Protein AF-A0A8R1E5M8-F1 (afdb_monomer_lite)

pLDDT: mean 81.52, std 16.27, range [40.62, 94.38]

Sequence (78 aa):
MRRKLADDVLFKLACKKPKALNKKRRKNLSEDVFGNQLARVHVGKQRTDDIQTRKVKALKKTPLVEATPNNDAVMEDE

Organism: Caenorhabditis japonica (NCBI:txid281687)

Structure (mmCIF, N/CA/C/O backbone):
data_AF-A0A8R1E5M8-F1
#
_entry.id   AF-A0A8R1E5M8-F1
#
loop_
_atom_site.group_PDB
_atom_site.id
_atom_site.type_symbol
_atom_site.label_atom_id
_atom_site.label_alt_id
_atom_site.label_comp_id
_atom_site.label_asym_id
_atom_site.label_entity_id
_atom_site.label_seq_id
_atom_site.pdbx_PDB_ins_code
_atom_site.Cartn_x
_atom_site.Cartn_y
_atom_site.Cartn_z
_atom_site.occupancy
_atom_site.B_iso_or_equiv
_atom_site.auth_seq_id
_atom_site.auth_comp_id
_atom_site.auth_asym_id
_atom_site.auth_atom_id
_atom_site.pdbx_PDB_model_num
ATOM 1 N N . MET A 1 1 ? 2.254 -17.730 -50.919 1.00 76.50 1 MET A N 1
ATOM 2 C CA . MET A 1 1 ? 3.103 -16.686 -50.293 1.00 76.50 1 MET A CA 1
ATOM 3 C C . MET A 1 1 ? 4.019 -17.348 -49.267 1.00 76.50 1 MET A C 1
ATOM 5 O O . MET A 1 1 ? 3.505 -18.047 -48.405 1.00 76.50 1 MET A O 1
ATOM 9 N N . ARG A 1 2 ? 5.351 -17.214 -49.363 1.00 86.31 2 ARG A N 1
ATOM 10 C CA . ARG A 1 2 ? 6.274 -17.840 -48.392 1.00 86.31 2 ARG A CA 1
ATOM 11 C C . ARG A 1 2 ? 6.368 -16.975 -47.134 1.00 86.31 2 ARG A C 1
ATOM 13 O O . ARG A 1 2 ? 6.704 -15.802 -47.242 1.00 86.31 2 ARG A O 1
ATOM 20 N N . ARG A 1 3 ? 6.107 -17.551 -45.959 1.00 82.81 3 ARG A N 1
ATOM 21 C CA . ARG A 1 3 ? 6.319 -16.901 -44.657 1.00 82.81 3 ARG A CA 1
ATOM 22 C C . ARG A 1 3 ? 7.465 -17.597 -43.932 1.00 82.81 3 ARG A C 1
ATOM 24 O O . ARG A 1 3 ? 7.515 -18.823 -43.893 1.00 82.81 3 ARG A O 1
ATOM 31 N N . LYS A 1 4 ? 8.397 -16.813 -43.397 1.00 84.31 4 LYS A N 1
ATOM 32 C CA . LYS A 1 4 ? 9.495 -17.281 -42.547 1.00 84.31 4 LYS A CA 1
ATOM 33 C C . LYS A 1 4 ? 9.277 -16.664 -41.175 1.00 84.31 4 LYS A C 1
ATOM 35 O O . LYS A 1 4 ? 9.559 -15.487 -40.983 1.00 84.31 4 LYS A O 1
ATOM 40 N N . LEU A 1 5 ? 8.674 -17.434 -40.279 1.00 86.69 5 LEU A N 1
ATOM 41 C CA . LEU A 1 5 ? 8.504 -17.031 -38.888 1.00 86.69 5 LEU A CA 1
ATOM 42 C C . LEU A 1 5 ? 9.735 -17.468 -38.096 1.00 86.69 5 LEU A C 1
ATOM 44 O O . LEU A 1 5 ? 10.383 -18.457 -38.445 1.00 86.69 5 LEU A O 1
ATOM 48 N N . ALA A 1 6 ? 10.072 -16.686 -37.076 1.00 87.88 6 ALA A N 1
ATOM 49 C CA . ALA A 1 6 ? 11.129 -17.034 -36.142 1.00 87.88 6 ALA A CA 1
ATOM 50 C C . ALA A 1 6 ? 10.690 -18.201 -35.250 1.00 87.88 6 ALA A C 1
ATOM 52 O O . ALA A 1 6 ? 9.497 -18.407 -35.034 1.00 87.88 6 ALA A O 1
ATOM 53 N N . ASP A 1 7 ? 11.671 -18.920 -34.711 1.00 93.12 7 ASP A N 1
ATOM 54 C CA . ASP A 1 7 ? 11.442 -19.882 -33.638 1.00 93.12 7 ASP A CA 1
ATOM 55 C C . ASP A 1 7 ? 10.967 -19.177 -32.351 1.00 93.12 7 ASP A C 1
ATOM 57 O O . ASP A 1 7 ? 11.323 -18.022 -32.078 1.00 93.12 7 ASP A O 1
ATOM 61 N N . ASP A 1 8 ? 10.186 -19.884 -31.537 1.00 90.06 8 ASP A N 1
A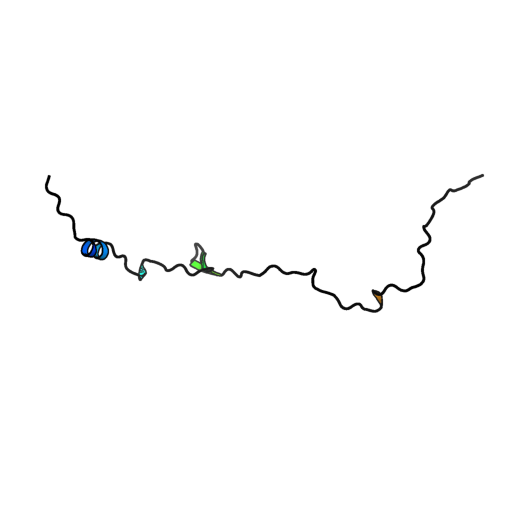TOM 62 C CA . ASP A 1 8 ? 9.533 -19.344 -30.341 1.00 90.06 8 ASP A CA 1
ATOM 63 C C . ASP A 1 8 ? 10.540 -18.827 -29.309 1.00 90.06 8 ASP A C 1
ATOM 65 O O . ASP A 1 8 ? 10.282 -17.847 -28.599 1.00 90.06 8 ASP A O 1
ATOM 69 N N . VAL A 1 9 ? 11.700 -19.479 -29.204 1.00 93.25 9 VAL A N 1
ATOM 70 C CA . VAL A 1 9 ? 12.764 -19.076 -28.278 1.00 93.25 9 VAL A CA 1
ATOM 71 C C . VAL A 1 9 ? 13.391 -17.758 -28.731 1.00 93.25 9 VAL A C 1
ATOM 73 O O . VAL A 1 9 ? 13.553 -16.841 -27.921 1.00 93.25 9 VAL A O 1
ATOM 76 N N . LEU A 1 10 ? 13.681 -17.628 -30.030 1.00 93.88 10 LEU A N 1
ATOM 77 C CA . LEU A 1 10 ? 14.269 -16.423 -30.618 1.00 93.88 10 LEU A CA 1
ATOM 78 C C . LEU A 1 10 ? 13.329 -15.219 -30.476 1.00 93.88 10 LEU A C 1
ATOM 80 O O . LEU A 1 10 ? 13.767 -14.133 -30.092 1.00 93.88 10 LEU A O 1
ATOM 84 N N . PHE A 1 11 ? 12.032 -15.422 -30.711 1.00 93.44 11 PHE A N 1
ATOM 85 C CA . PHE A 1 11 ? 11.030 -14.370 -30.564 1.00 93.44 11 PHE A CA 1
ATOM 86 C C . PHE A 1 11 ? 10.921 -13.870 -29.111 1.00 93.44 11 PHE A C 1
ATOM 88 O O . PHE A 1 11 ? 10.945 -12.664 -28.857 1.00 93.44 11 PHE A O 1
ATOM 95 N N . LYS A 1 12 ? 10.899 -14.780 -28.125 1.00 92.38 12 LYS A N 1
ATOM 96 C CA . LYS A 1 12 ? 10.859 -14.426 -26.690 1.00 92.38 12 LYS A CA 1
ATOM 97 C C . LYS A 1 12 ? 12.101 -13.664 -26.232 1.00 92.38 12 LYS A C 1
ATOM 99 O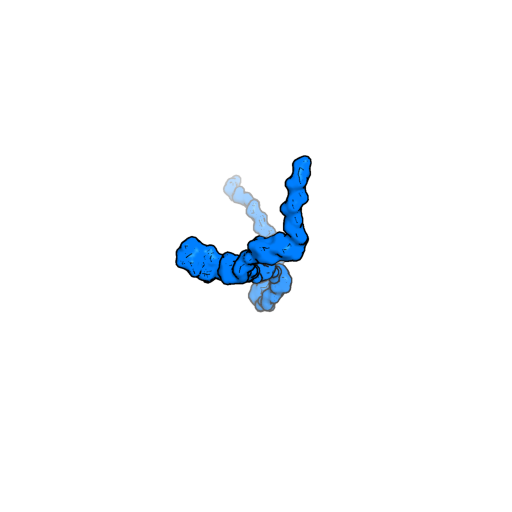 O . LYS A 1 12 ? 11.989 -12.753 -25.411 1.00 92.38 12 LYS A O 1
ATOM 104 N N . LEU A 1 13 ? 13.276 -14.038 -26.739 1.00 92.19 13 LEU A N 1
ATOM 105 C CA . LEU A 1 13 ? 14.531 -13.351 -26.430 1.00 92.19 13 LEU A CA 1
ATOM 106 C C . LEU A 1 13 ? 14.544 -11.932 -26.999 1.00 92.19 13 LEU A C 1
ATOM 108 O O . LEU A 1 13 ? 14.855 -10.997 -26.264 1.00 92.19 13 LEU A O 1
ATOM 112 N N . ALA A 1 14 ? 14.147 -11.766 -28.262 1.00 92.31 14 ALA A N 1
ATOM 113 C CA . ALA A 1 14 ? 14.086 -10.461 -28.914 1.00 92.31 14 ALA A CA 1
ATOM 114 C C . ALA A 1 14 ? 13.095 -9.504 -28.222 1.00 92.31 14 ALA A C 1
ATOM 116 O O . ALA A 1 14 ? 13.368 -8.314 -28.089 1.00 92.31 14 ALA A O 1
ATOM 117 N N . CYS A 1 15 ? 11.969 -10.017 -27.715 1.00 91.88 15 CYS A N 1
ATOM 118 C CA . CYS A 1 15 ? 10.956 -9.214 -27.020 1.00 91.88 15 CYS A CA 1
ATOM 119 C C . CYS A 1 15 ? 11.220 -9.011 -25.513 1.00 91.88 15 CYS A C 1
ATOM 121 O O . CYS A 1 15 ? 10.375 -8.455 -24.800 1.00 91.88 15 CYS A O 1
ATOM 123 N N . LYS A 1 16 ? 12.367 -9.453 -24.985 1.00 91.62 16 LYS A N 1
ATOM 124 C CA . LYS A 1 16 ? 12.670 -9.366 -23.552 1.00 91.62 16 LYS A CA 1
ATOM 125 C C . LYS A 1 16 ? 13.012 -7.933 -23.139 1.00 91.62 16 LYS A C 1
ATOM 127 O O . LYS A 1 16 ? 14.043 -7.385 -23.514 1.00 91.62 16 LYS A O 1
ATOM 132 N N . LYS A 1 17 ? 12.186 -7.345 -22.271 1.00 89.38 17 LYS A N 1
ATOM 133 C CA . LYS A 1 17 ? 12.442 -6.016 -21.691 1.00 89.38 17 LYS A CA 1
ATOM 134 C C . LYS A 1 17 ? 13.460 -6.084 -20.539 1.00 89.38 17 LYS A C 1
ATOM 136 O O . LYS A 1 17 ? 13.404 -7.025 -19.736 1.00 89.38 17 LYS A O 1
ATOM 141 N N . PRO A 1 18 ? 14.360 -5.091 -20.403 1.00 90.81 18 PRO A N 1
ATOM 142 C CA . PRO A 1 18 ? 15.320 -5.045 -19.306 1.00 90.81 18 PRO A CA 1
ATOM 143 C C . PRO A 1 18 ? 14.609 -4.889 -17.957 1.00 90.81 18 PRO A C 1
ATOM 145 O O . PRO A 1 18 ? 13.607 -4.184 -17.830 1.00 90.81 18 PRO A O 1
ATOM 148 N N . LYS A 1 19 ? 15.150 -5.531 -16.914 1.00 86.19 19 LYS A N 1
ATOM 149 C CA . LYS A 1 19 ? 14.546 -5.529 -15.568 1.00 86.19 19 LYS A CA 1
ATOM 150 C C . LYS A 1 19 ? 14.498 -4.134 -14.933 1.00 86.19 19 LYS A C 1
ATOM 152 O O . LYS A 1 19 ? 13.610 -3.894 -14.128 1.00 86.19 19 LYS A O 1
ATOM 157 N N . ALA A 1 20 ? 15.412 -3.237 -15.308 1.00 86.62 20 ALA A N 1
ATOM 158 C CA . ALA A 1 20 ? 15.446 -1.858 -14.819 1.00 86.62 20 ALA A CA 1
ATOM 159 C C . ALA A 1 20 ? 14.245 -1.024 -15.297 1.00 86.62 20 ALA A C 1
ATOM 161 O O . ALA A 1 20 ? 13.753 -0.182 -14.556 1.00 86.62 20 ALA A O 1
ATOM 162 N N . LEU A 1 21 ? 13.737 -1.295 -16.506 1.00 86.12 21 LEU A N 1
ATOM 163 C CA . LEU A 1 21 ? 12.582 -0.588 -17.065 1.00 86.12 21 LEU A CA 1
ATOM 164 C C . LEU A 1 21 ? 11.265 -1.050 -16.424 1.00 86.12 21 LEU A C 1
ATOM 166 O O . LEU A 1 21 ? 10.318 -0.282 -16.277 1.00 86.12 21 LEU A O 1
ATOM 170 N N . ASN A 1 22 ? 11.207 -2.316 -16.012 1.00 82.94 22 ASN A N 1
ATOM 171 C CA . ASN A 1 22 ? 10.030 -2.898 -15.381 1.00 82.94 22 ASN A CA 1
ATOM 172 C C . ASN A 1 22 ? 10.080 -2.688 -13.864 1.00 82.94 22 ASN A C 1
ATOM 174 O O . ASN A 1 22 ? 10.564 -3.544 -13.118 1.00 82.94 22 ASN A O 1
ATOM 178 N N . LYS A 1 23 ? 9.535 -1.563 -13.394 1.00 80.88 23 LYS A N 1
ATOM 179 C CA . LYS A 1 23 ? 9.396 -1.300 -11.960 1.00 80.88 23 LYS A CA 1
ATOM 180 C C . LYS A 1 23 ? 8.554 -2.390 -11.292 1.00 80.88 23 LYS A C 1
ATOM 182 O O . LYS A 1 23 ? 7.357 -2.525 -11.553 1.00 80.88 23 LYS A O 1
ATOM 187 N N . LYS A 1 24 ? 9.172 -3.173 -10.404 1.00 81.62 24 LYS A N 1
ATOM 188 C CA . LYS A 1 24 ? 8.458 -4.174 -9.603 1.00 81.62 24 LYS A CA 1
ATOM 189 C C . LYS A 1 24 ? 7.528 -3.458 -8.627 1.00 81.62 24 LYS A C 1
ATOM 191 O O . LYS A 1 24 ? 7.993 -2.741 -7.744 1.00 81.62 24 LYS A O 1
ATOM 196 N N . ARG A 1 25 ? 6.217 -3.672 -8.761 1.00 82.50 25 ARG A N 1
ATOM 197 C CA . ARG A 1 25 ? 5.244 -3.168 -7.784 1.00 82.50 25 ARG A CA 1
ATOM 198 C C . ARG A 1 25 ? 5.415 -3.924 -6.466 1.00 82.50 25 ARG A C 1
ATOM 200 O O . ARG A 1 25 ? 5.380 -5.153 -6.448 1.00 82.50 25 ARG A O 1
ATOM 207 N N . ARG A 1 26 ? 5.595 -3.191 -5.366 1.00 85.75 26 ARG A N 1
ATOM 208 C CA . ARG A 1 26 ? 5.587 -3.737 -4.001 1.00 85.75 26 ARG A CA 1
ATOM 209 C C . ARG A 1 26 ? 4.183 -3.543 -3.423 1.00 85.75 26 ARG A C 1
ATOM 211 O O . ARG A 1 26 ? 3.615 -2.462 -3.546 1.00 85.75 26 ARG A O 1
ATOM 218 N N . LYS A 1 27 ? 3.591 -4.589 -2.836 1.00 85.69 27 LYS A N 1
ATOM 219 C CA . LYS A 1 27 ? 2.233 -4.521 -2.264 1.00 85.69 27 LYS A CA 1
ATOM 220 C C . LYS A 1 27 ? 2.192 -3.469 -1.148 1.00 85.69 27 LYS A C 1
ATOM 222 O O . LYS A 1 27 ? 3.115 -3.406 -0.344 1.00 85.69 27 LYS A O 1
ATOM 227 N N . ASN A 1 28 ? 1.114 -2.686 -1.096 1.00 87.62 28 ASN A N 1
ATOM 228 C CA . ASN A 1 28 ? 0.874 -1.621 -0.109 1.00 87.62 28 ASN A CA 1
ATOM 229 C C . ASN A 1 28 ? 1.849 -0.428 -0.147 1.00 87.62 28 ASN A C 1
ATOM 231 O O . ASN A 1 28 ? 1.773 0.402 0.753 1.00 87.62 28 ASN A O 1
ATOM 235 N N . LEU A 1 29 ? 2.716 -0.324 -1.162 1.00 90.62 29 LEU A N 1
ATOM 236 C CA . LEU A 1 29 ? 3.583 0.833 -1.396 1.00 90.62 29 LEU A CA 1
ATOM 237 C C . LEU A 1 29 ? 3.178 1.498 -2.718 1.00 90.62 29 LEU A C 1
ATOM 239 O O . LEU A 1 29 ? 3.206 0.854 -3.769 1.00 90.62 29 LEU A O 1
ATOM 243 N N . SER A 1 30 ? 2.789 2.766 -2.660 1.00 89.06 30 SER A N 1
ATOM 244 C CA . SER A 1 30 ? 2.465 3.598 -3.821 1.00 89.06 30 SER A CA 1
ATOM 245 C C . SER A 1 30 ? 3.381 4.813 -3.880 1.00 89.06 30 SER A C 1
ATOM 247 O O . SER A 1 30 ? 3.961 5.209 -2.874 1.00 89.06 30 SER A O 1
ATOM 249 N N . GLU A 1 31 ? 3.504 5.404 -5.061 1.00 91.06 31 GLU A N 1
ATOM 250 C CA . GLU A 1 31 ? 4.226 6.657 -5.264 1.00 91.06 31 GLU A CA 1
ATOM 251 C C . GLU A 1 31 ? 3.254 7.729 -5.734 1.00 91.06 31 GLU A C 1
ATOM 253 O O . GLU A 1 31 ? 2.377 7.451 -6.555 1.00 91.06 31 GLU A O 1
ATOM 258 N N . ASP A 1 32 ? 3.405 8.924 -5.179 1.00 91.19 32 ASP A N 1
ATOM 259 C CA . ASP A 1 32 ? 2.674 10.121 -5.580 1.00 91.19 32 ASP A CA 1
ATOM 260 C C . ASP A 1 32 ? 3.286 10.747 -6.851 1.00 91.19 32 ASP A C 1
ATOM 262 O O . ASP A 1 32 ? 4.418 10.436 -7.225 1.00 91.19 32 ASP A O 1
ATOM 266 N N . VAL A 1 33 ? 2.564 11.665 -7.500 1.00 91.06 33 VAL A N 1
ATOM 267 C CA . VAL A 1 33 ? 3.003 12.397 -8.705 1.00 91.06 33 VAL A CA 1
ATOM 268 C C . VAL A 1 33 ? 4.313 13.157 -8.455 1.00 91.06 33 VAL A C 1
ATOM 270 O O . VAL A 1 33 ? 5.133 13.295 -9.359 1.00 91.06 33 VAL A O 1
ATOM 273 N N . PHE A 1 34 ? 4.548 13.579 -7.210 1.00 92.88 34 PHE A N 1
ATOM 274 C CA . PHE A 1 34 ? 5.772 14.254 -6.772 1.00 92.88 34 PHE A CA 1
ATOM 275 C C . PHE A 1 34 ? 6.904 13.301 -6.346 1.00 92.88 34 PHE A C 1
ATOM 277 O O . PHE A 1 34 ? 7.944 13.755 -5.879 1.00 92.88 34 PHE A O 1
ATOM 284 N N . GLY A 1 35 ? 6.725 11.982 -6.474 1.00 87.50 35 GLY A N 1
ATOM 285 C CA . GLY A 1 35 ? 7.739 10.983 -6.116 1.00 87.50 35 GLY A CA 1
ATOM 286 C C . GLY A 1 35 ? 7.779 10.595 -4.631 1.00 87.50 35 GLY A C 1
ATOM 287 O O . GLY A 1 35 ? 8.646 9.818 -4.230 1.00 87.50 35 GLY A O 1
ATOM 288 N N . ASN A 1 36 ? 6.837 11.073 -3.813 1.00 92.31 36 ASN A N 1
ATOM 289 C CA . ASN A 1 36 ? 6.719 10.670 -2.410 1.00 92.31 36 ASN A CA 1
ATOM 290 C C . ASN A 1 36 ? 6.268 9.207 -2.293 1.00 92.31 36 ASN A C 1
ATOM 292 O O . ASN A 1 36 ? 5.317 8.790 -2.956 1.00 92.31 36 ASN A O 1
ATOM 296 N N . GLN A 1 37 ? 6.913 8.432 -1.419 1.00 91.06 37 GLN A N 1
ATOM 297 C CA . GLN A 1 37 ? 6.541 7.041 -1.150 1.00 91.06 37 GLN A CA 1
ATOM 298 C C . GLN A 1 37 ? 5.489 6.967 -0.038 1.00 91.06 37 GLN A C 1
ATOM 300 O O . GLN A 1 37 ? 5.736 7.377 1.093 1.00 91.06 37 GLN A O 1
ATOM 305 N N . LEU A 1 38 ? 4.325 6.401 -0.352 1.00 90.88 38 LEU A N 1
ATOM 306 C CA . LEU A 1 38 ? 3.205 6.222 0.569 1.00 90.88 38 LEU A CA 1
ATOM 307 C C . LEU A 1 38 ? 3.013 4.737 0.880 1.00 90.88 38 LEU A C 1
ATOM 309 O O . LEU A 1 38 ? 2.902 3.912 -0.030 1.00 90.88 38 LEU A O 1
ATOM 313 N N . ALA A 1 39 ? 2.931 4.396 2.165 1.00 91.62 39 ALA A N 1
ATOM 314 C CA . ALA A 1 39 ? 2.675 3.035 2.625 1.00 91.62 39 ALA A CA 1
ATOM 315 C C . ALA A 1 39 ? 1.297 2.932 3.292 1.00 91.62 39 ALA A C 1
ATOM 317 O O . ALA A 1 39 ? 0.934 3.761 4.123 1.00 91.62 39 ALA A O 1
ATOM 318 N N . ARG A 1 40 ? 0.523 1.895 2.947 1.00 92.12 40 ARG A N 1
ATOM 319 C CA . ARG A 1 40 ? -0.792 1.638 3.557 1.00 92.12 40 ARG A CA 1
ATOM 320 C C . ARG A 1 40 ? -0.655 0.729 4.777 1.00 92.12 40 ARG A C 1
ATOM 322 O O . ARG A 1 40 ? -0.240 -0.422 4.639 1.00 92.12 40 ARG A O 1
ATOM 329 N N . VAL A 1 41 ? -1.070 1.226 5.941 1.00 93.56 41 VAL A N 1
ATOM 330 C CA . VAL A 1 41 ? -1.244 0.429 7.163 1.00 93.56 41 VAL A CA 1
ATOM 331 C C . VAL A 1 41 ? -2.672 -0.112 7.187 1.00 93.56 41 VAL A C 1
ATOM 333 O O . VAL A 1 41 ? -3.629 0.658 7.154 1.00 93.56 41 VAL A O 1
ATOM 336 N N . HIS A 1 42 ? -2.827 -1.437 7.220 1.00 93.06 42 HIS A N 1
ATOM 337 C CA . HIS A 1 42 ? -4.137 -2.083 7.330 1.00 93.06 42 HIS A CA 1
ATOM 338 C C . HIS A 1 42 ? -4.380 -2.473 8.783 1.00 93.06 42 HIS A C 1
ATOM 340 O O . HIS A 1 42 ? -3.741 -3.393 9.290 1.00 93.06 42 HIS A O 1
ATOM 346 N N . VAL A 1 43 ? -5.288 -1.765 9.448 1.00 94.19 43 VAL A N 1
ATOM 347 C CA . VAL A 1 43 ? -5.716 -2.086 10.815 1.00 94.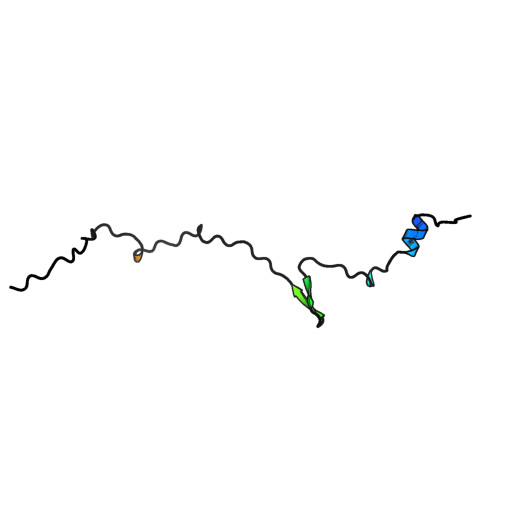19 43 VAL A CA 1
ATOM 348 C C . VAL A 1 43 ? -6.871 -3.089 10.747 1.00 94.19 43 VAL A C 1
ATOM 350 O O . VAL A 1 43 ? -7.745 -2.983 9.887 1.00 94.19 43 VAL A O 1
ATOM 353 N N . GLY A 1 44 ? -6.856 -4.093 11.625 1.00 94.38 44 GLY A N 1
ATOM 354 C CA . GLY A 1 44 ? -7.939 -5.073 11.729 1.00 94.38 44 GLY A CA 1
ATOM 355 C C . GLY A 1 44 ? -9.226 -4.472 12.306 1.00 94.38 44 GLY A C 1
ATOM 356 O O . GLY A 1 44 ? -9.225 -3.382 12.874 1.00 94.38 44 GLY A O 1
ATOM 357 N N . LYS A 1 45 ? -10.341 -5.205 12.198 1.00 93.81 45 LYS A N 1
ATOM 358 C CA . LYS A 1 45 ? -11.604 -4.808 12.837 1.00 93.81 45 LYS A CA 1
ATOM 359 C C . LYS A 1 45 ? -11.460 -4.884 14.362 1.00 93.81 45 LYS A C 1
ATOM 361 O O . LYS A 1 45 ? -11.236 -5.968 14.896 1.00 93.81 45 LYS A O 1
ATOM 366 N N . GLN A 1 46 ? -11.635 -3.761 15.056 1.00 92.88 46 GLN A N 1
ATOM 367 C CA . GLN A 1 46 ? -11.658 -3.716 16.519 1.00 92.88 46 GLN A CA 1
ATOM 368 C C . GLN A 1 46 ? -13.025 -4.189 17.033 1.00 92.88 46 GLN A C 1
ATOM 370 O O . GLN A 1 46 ? -14.057 -3.655 16.631 1.00 92.88 46 GLN A O 1
ATOM 375 N N . ARG A 1 47 ? -13.038 -5.211 17.897 1.00 91.44 47 ARG A N 1
ATOM 376 C CA . ARG A 1 47 ? -14.243 -5.666 18.606 1.00 91.44 47 ARG A CA 1
ATOM 377 C C . ARG A 1 47 ? -14.234 -5.073 20.010 1.00 91.44 47 ARG A C 1
ATOM 379 O O . ARG A 1 47 ? -13.414 -5.460 20.834 1.00 91.44 47 ARG A O 1
ATOM 386 N N . THR A 1 48 ? -15.100 -4.097 20.253 1.00 91.75 48 THR A N 1
ATOM 387 C CA . THR A 1 48 ? -15.252 -3.439 21.562 1.00 91.75 48 THR A CA 1
ATOM 388 C C . THR A 1 48 ? -16.270 -4.133 22.452 1.00 91.75 48 THR A C 1
ATOM 390 O O . THR A 1 48 ? -16.208 -3.994 23.667 1.00 91.75 48 THR A O 1
ATOM 393 N N . ASP A 1 49 ? -17.168 -4.908 21.853 1.00 91.31 49 ASP A N 1
ATOM 394 C CA . ASP A 1 49 ? -18.285 -5.548 22.552 1.00 91.31 49 ASP A CA 1
ATOM 395 C C . ASP A 1 49 ? -17.811 -6.673 23.484 1.00 91.31 49 ASP A C 1
ATOM 397 O O . ASP A 1 49 ? -18.409 -6.925 24.527 1.00 91.31 49 ASP A O 1
ATOM 401 N N . ASP A 1 50 ? -16.677 -7.292 23.150 1.00 92.00 50 ASP A N 1
ATOM 402 C CA . ASP A 1 50 ? -16.030 -8.323 23.965 1.00 92.00 50 ASP A CA 1
ATOM 403 C C . ASP A 1 50 ? -15.333 -7.731 25.212 1.00 92.00 50 ASP A C 1
ATOM 405 O O . ASP A 1 50 ? -14.934 -8.461 26.124 1.00 92.00 50 ASP A O 1
ATOM 409 N N . ILE A 1 51 ? -15.154 -6.406 25.274 1.00 92.31 51 ILE A N 1
ATOM 410 C CA . ILE A 1 51 ? -14.388 -5.749 26.335 1.00 92.31 51 ILE A CA 1
ATOM 411 C C . ILE A 1 51 ? -15.280 -5.541 27.560 1.00 92.31 51 ILE A C 1
ATOM 413 O O . ILE A 1 51 ? -16.044 -4.581 27.658 1.00 92.31 51 ILE A O 1
ATOM 417 N N . GLN A 1 52 ? -15.131 -6.412 28.557 1.00 90.50 52 GLN A N 1
ATOM 418 C CA . GLN A 1 52 ? -15.731 -6.196 29.872 1.00 90.50 52 GLN A CA 1
ATOM 419 C C . GLN A 1 52 ? -14.900 -5.204 30.687 1.00 90.50 52 GLN A C 1
ATOM 421 O O . GLN A 1 52 ? -13.738 -5.447 31.016 1.00 90.50 52 GLN A O 1
ATOM 426 N N . THR A 1 53 ? -15.509 -4.080 31.057 1.00 91.94 53 THR A N 1
ATOM 427 C CA . THR A 1 53 ? -14.873 -3.088 31.926 1.00 91.94 53 THR A CA 1
ATOM 428 C C . THR A 1 53 ? -14.924 -3.516 33.393 1.00 91.94 53 THR A C 1
ATOM 430 O O . THR A 1 53 ? -15.792 -4.276 33.836 1.00 91.94 53 THR A O 1
ATOM 433 N N . ARG A 1 54 ? -13.977 -3.014 34.195 1.00 92.19 54 ARG A N 1
ATOM 434 C CA . ARG A 1 54 ? -13.967 -3.253 35.642 1.00 92.19 54 ARG A CA 1
ATOM 435 C C . ARG A 1 54 ? -15.235 -2.663 36.269 1.00 92.19 54 ARG A C 1
ATOM 437 O O . ARG A 1 54 ? -15.433 -1.451 36.260 1.00 92.19 54 ARG A O 1
ATOM 444 N N . LYS A 1 55 ? -16.046 -3.509 36.907 1.00 89.50 55 LYS A N 1
ATOM 445 C CA . LYS A 1 55 ? -17.249 -3.082 37.638 1.00 89.50 55 LYS A CA 1
ATOM 446 C C . LYS A 1 55 ? -16.880 -2.467 38.988 1.00 89.50 55 LYS A C 1
ATOM 448 O O . LYS A 1 55 ? -16.780 -3.165 40.001 1.00 89.50 55 LYS A O 1
ATOM 453 N N . VAL A 1 56 ? -16.655 -1.156 38.998 1.00 93.94 56 VAL A N 1
ATOM 454 C CA . VAL A 1 56 ? -16.411 -0.386 40.228 1.00 93.94 56 VAL A CA 1
ATOM 455 C C . VAL A 1 56 ? -17.662 -0.324 41.110 1.00 93.94 56 VAL A C 1
ATOM 457 O O . VAL A 1 56 ? -18.775 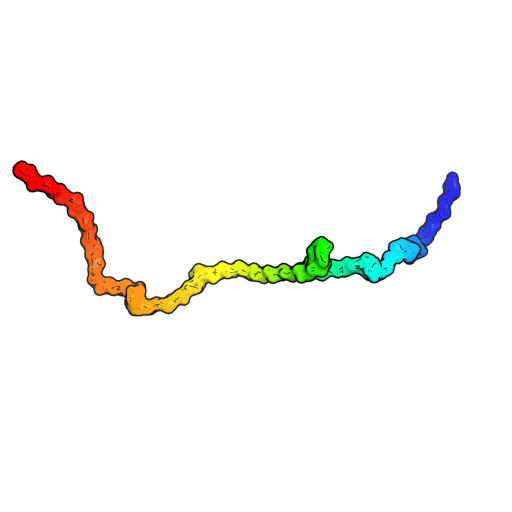-0.541 40.636 1.00 93.94 56 VAL A O 1
ATOM 460 N N . LYS A 1 57 ? -17.490 -0.027 42.406 1.00 90.25 57 LYS A N 1
ATOM 461 C CA . LYS A 1 57 ? -18.578 -0.042 43.403 1.00 90.25 57 LYS A CA 1
ATOM 462 C C . LYS A 1 57 ? -19.748 0.874 43.022 1.00 90.25 57 LYS A C 1
ATOM 464 O O . LYS A 1 57 ? -20.887 0.467 43.191 1.00 90.25 57 LYS A O 1
ATOM 469 N N . ALA A 1 58 ? -19.459 2.040 42.443 1.00 87.44 58 ALA A N 1
ATOM 470 C CA . ALA A 1 58 ? -20.465 3.006 41.999 1.00 87.44 58 ALA A CA 1
ATOM 471 C C . ALA A 1 58 ? -21.379 2.492 40.867 1.00 87.44 58 ALA A C 1
ATOM 473 O O . ALA A 1 58 ? -22.495 2.970 40.730 1.00 87.44 58 ALA A O 1
ATOM 474 N N . LEU A 1 59 ? -20.926 1.517 40.067 1.00 86.94 59 LEU A N 1
ATOM 475 C CA . LEU A 1 59 ? -21.692 0.962 38.940 1.00 86.94 59 LEU A CA 1
ATOM 476 C C . LEU A 1 59 ? -22.485 -0.300 39.314 1.00 86.94 59 LEU A C 1
ATOM 478 O O . LEU A 1 59 ? -23.186 -0.868 38.477 1.00 86.94 59 LEU A O 1
ATOM 482 N N . LYS A 1 60 ? -22.341 -0.801 40.545 1.00 88.12 60 LYS A N 1
ATOM 483 C CA . LYS A 1 60 ? -23.064 -1.990 41.002 1.00 88.12 60 LYS A CA 1
ATOM 484 C C . LYS A 1 60 ? -24.462 -1.572 41.451 1.00 88.12 60 LYS A C 1
ATOM 486 O O . LYS A 1 60 ? -24.587 -0.662 42.264 1.00 88.12 60 LYS A O 1
ATOM 491 N N . LYS A 1 61 ? -25.499 -2.263 40.957 1.00 83.19 61 LYS A N 1
ATOM 492 C CA . LYS A 1 61 ? -26.872 -2.094 41.456 1.00 83.19 61 LYS A CA 1
ATOM 493 C C . LYS A 1 61 ? -26.888 -2.332 42.964 1.00 83.19 61 LYS A C 1
ATOM 495 O O . LYS A 1 61 ? -26.496 -3.404 43.424 1.00 83.19 61 LYS A O 1
ATOM 500 N N . THR A 1 62 ? -27.341 -1.335 43.710 1.00 81.31 62 THR A N 1
ATOM 501 C CA . THR A 1 62 ? -27.657 -1.469 45.127 1.00 81.31 62 THR A CA 1
ATOM 502 C C . THR A 1 62 ? -29.053 -2.080 45.252 1.00 81.31 62 THR A C 1
ATOM 504 O O . THR A 1 62 ? -29.991 -1.558 44.647 1.00 81.31 62 THR A O 1
ATOM 507 N N . PRO A 1 63 ? -29.233 -3.184 45.990 1.00 71.44 63 PRO A N 1
ATOM 508 C CA . PRO A 1 63 ? -30.567 -3.624 46.362 1.00 71.44 63 PRO A CA 1
ATOM 509 C C . PRO A 1 63 ? -31.096 -2.640 47.413 1.00 71.44 63 PRO A C 1
ATOM 511 O O . PRO A 1 63 ? -30.542 -2.622 48.506 1.00 71.44 63 PRO A O 1
ATOM 514 N N . LEU A 1 64 ? -32.070 -1.796 47.036 1.00 62.84 64 LEU A N 1
ATOM 515 C CA . LEU A 1 64 ? -33.011 -1.015 47.875 1.00 62.84 64 LEU A CA 1
ATOM 516 C C . LEU A 1 64 ? -33.186 0.430 47.366 1.00 62.84 64 LEU A C 1
ATOM 518 O O . LEU A 1 64 ? -32.706 1.358 47.998 1.00 62.84 64 LEU A O 1
ATOM 522 N N . VAL A 1 65 ? -33.858 0.600 46.224 1.00 57.59 65 VAL A N 1
ATOM 523 C CA . VAL A 1 65 ? -34.874 1.641 45.968 1.00 57.59 65 VAL A CA 1
ATOM 524 C C . VAL A 1 65 ? -35.706 1.076 44.817 1.00 57.59 65 VAL A C 1
ATOM 526 O O . VAL A 1 65 ? -35.274 1.078 43.664 1.00 57.59 65 VAL A O 1
ATOM 529 N N . GLU A 1 66 ? -36.857 0.488 45.134 1.00 53.31 66 GLU A N 1
ATOM 530 C CA . GLU A 1 66 ? -37.906 0.284 44.140 1.00 53.31 66 GLU A CA 1
ATOM 531 C C . GLU A 1 66 ? -38.264 1.670 43.603 1.00 53.31 66 GLU A C 1
ATOM 533 O O . GLU A 1 66 ? -38.608 2.568 44.369 1.00 53.31 66 GLU A O 1
ATOM 538 N N . ALA A 1 67 ? -38.088 1.879 42.300 1.00 55.62 67 ALA A N 1
ATOM 539 C CA . ALA A 1 67 ? -38.561 3.085 41.651 1.00 55.62 67 ALA A CA 1
ATOM 540 C C . ALA A 1 67 ? -40.090 3.090 41.755 1.00 55.62 67 ALA A C 1
ATOM 542 O O . ALA A 1 67 ? -40.771 2.428 40.974 1.00 55.62 67 ALA A O 1
ATOM 543 N N . THR A 1 68 ? -40.621 3.804 42.746 1.00 46.31 68 THR A N 1
ATOM 544 C CA . THR A 1 68 ? -42.010 4.249 42.740 1.00 46.31 68 THR A CA 1
ATOM 545 C C . THR A 1 68 ? -42.239 4.988 41.421 1.00 46.31 68 THR A C 1
ATOM 547 O O . THR A 1 68 ? -41.505 5.943 41.144 1.00 46.31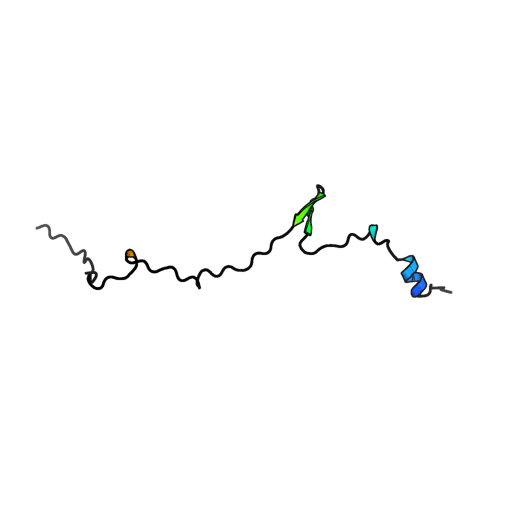 68 THR A O 1
ATOM 550 N N . PRO A 1 69 ? -43.187 4.565 40.568 1.00 47.81 69 PRO A N 1
ATOM 551 C CA . PRO A 1 69 ? -43.553 5.368 39.415 1.00 47.81 69 PRO A CA 1
ATOM 552 C C . PRO A 1 69 ? -44.149 6.678 39.940 1.00 47.81 69 PRO A C 1
ATOM 554 O O . PRO A 1 69 ? -45.135 6.658 40.676 1.00 47.81 69 PRO A O 1
ATOM 557 N N . ASN A 1 70 ? -43.520 7.806 39.603 1.00 54.72 70 ASN A N 1
ATOM 558 C CA . ASN A 1 70 ? -44.116 9.125 39.784 1.00 54.72 70 ASN A CA 1
ATOM 559 C C . ASN A 1 70 ? -45.424 9.144 38.984 1.00 54.72 70 ASN A C 1
ATOM 561 O O . ASN A 1 70 ? -45.398 9.167 37.755 1.00 54.72 70 ASN A O 1
ATOM 565 N N . ASN A 1 71 ? -46.551 9.051 39.687 1.00 48.12 71 ASN A N 1
ATOM 566 C CA . ASN A 1 71 ? -47.869 9.307 39.129 1.00 48.12 71 ASN A CA 1
ATOM 567 C C . ASN A 1 71 ? -48.118 10.810 39.266 1.00 48.12 71 ASN A C 1
ATOM 569 O O . ASN A 1 71 ? -48.488 11.291 40.337 1.00 48.12 71 ASN A O 1
ATOM 573 N N . ASP A 1 72 ? -47.877 11.540 38.182 1.00 46.38 72 ASP A N 1
ATOM 574 C CA . ASP A 1 72 ? -48.352 12.907 38.006 1.00 46.38 72 ASP A CA 1
ATOM 575 C C . ASP A 1 72 ? -49.887 12.863 37.882 1.00 46.38 72 ASP A C 1
ATOM 577 O O . ASP A 1 72 ? -50.425 12.606 36.804 1.00 46.38 72 ASP A O 1
ATOM 581 N N . ALA A 1 73 ? -50.609 13.049 38.991 1.00 44.66 73 ALA A N 1
ATOM 582 C CA . ALA A 1 73 ? -52.069 13.113 39.006 1.00 44.66 73 ALA A CA 1
ATOM 583 C C . ALA A 1 73 ? -52.570 14.349 39.773 1.00 44.66 73 ALA A C 1
ATOM 585 O O . ALA A 1 73 ? -52.637 14.351 40.995 1.00 44.66 73 ALA A O 1
ATOM 586 N N . VAL A 1 74 ? -52.920 15.357 38.965 1.00 44.97 74 VAL A N 1
ATOM 587 C CA . VAL A 1 74 ? -54.074 16.270 39.063 1.00 44.97 74 VAL A CA 1
ATOM 588 C C . VAL A 1 74 ? -54.185 17.179 40.297 1.00 44.97 74 VAL A C 1
ATOM 590 O O . VAL A 1 74 ? -54.467 16.756 41.410 1.00 44.97 74 VAL A O 1
ATOM 593 N N . MET A 1 75 ? -54.0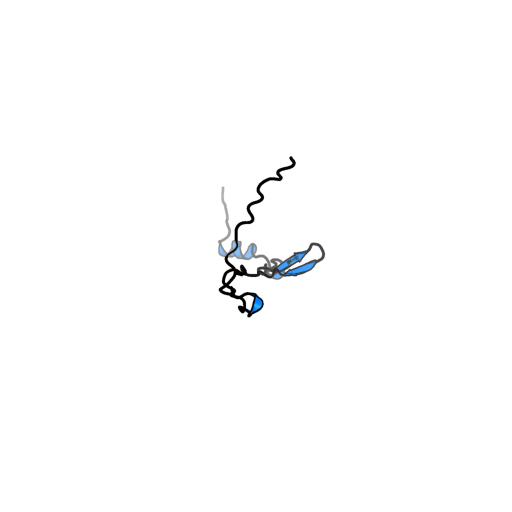36 18.475 40.008 1.00 52.03 75 MET A N 1
ATOM 594 C CA . MET A 1 75 ? -54.491 19.620 40.795 1.00 52.03 75 MET A CA 1
ATOM 595 C C . MET A 1 75 ? -56.018 19.576 40.970 1.00 52.03 75 MET A C 1
ATOM 597 O O . MET A 1 75 ? -56.733 19.553 39.968 1.00 52.03 75 MET A O 1
ATOM 601 N N . GLU A 1 76 ? -56.509 19.629 42.205 1.00 44.41 76 GLU A N 1
ATOM 602 C CA . GLU A 1 76 ? -57.871 20.082 42.510 1.00 44.41 76 GLU A CA 1
ATOM 603 C C . GLU A 1 76 ? -57.761 21.495 43.102 1.00 44.41 76 GLU A C 1
ATOM 605 O O . GLU A 1 76 ? -57.373 21.666 44.258 1.00 44.41 76 GLU A O 1
ATOM 610 N N . ASP A 1 77 ? -58.029 22.496 42.259 1.00 45.66 77 ASP A N 1
ATOM 611 C CA . ASP A 1 77 ? -58.436 23.837 42.677 1.00 45.66 77 ASP A CA 1
ATOM 612 C C . ASP A 1 77 ? -59.976 23.835 42.783 1.00 45.66 77 ASP A C 1
ATOM 614 O O . ASP A 1 77 ? -60.643 23.578 41.780 1.00 45.66 77 ASP A O 1
ATOM 618 N N . GLU A 1 78 ? -60.466 24.131 43.996 1.00 40.62 78 GLU A N 1
ATOM 619 C CA . GLU A 1 78 ? -61.855 24.380 44.470 1.00 40.62 78 GLU A CA 1
ATOM 620 C C . GLU A 1 78 ? -62.947 23.299 44.321 1.00 40.62 78 GLU A C 1
ATOM 622 O O . GLU A 1 78 ? -63.342 22.922 43.195 1.00 40.62 78 GLU A O 1
#

InterPro domains:
  IPR039770 Ribosome biogenesis protein Rpf2 [PTHR12728] (2-69)

Secondary structure (DSSP, 8-state):
----PPPHHHHHHHTPPPTTTS-PPPTTEEE-TT--EEE---PPPP--TT-PPP--GGGSPPS---------------

Foldseek 3Di:
DDDDDDDPVVVCVVPDDDPVVDDDDDPQWDADPVGDIGGDDDDDDDDPVPDDDDCDPVNDDDPDDDPDPPDPDDDDDD

Radius of gyration: 38.04 Å; chains: 1; bounding box: 77×44×98 Å